Protein AF-F4JUZ6-F1 (afdb_monomer)

Radius of gyration: 17.24 Å; Cα contacts (8 Å, |Δi|>4): 99; chains: 1; bounding box: 33×53×32 Å

InterPro domains:
  IPR004298 Nicotianamine synthase [PF03059] (1-56)
  IPR004298 Nicotianamine synthase [PS51142] (1-59)
  IPR004298 Nicotianamine synthase [PTHR32266] (1-56)
  IPR029063 S-adenosyl-L-methionine-dependent methyltransferase superfamily [G3DSA:3.40.50.150] (1-56)

Nearest PDB structures (foldseek):
  8e5t-assembly1_N  TM=4.074E-01  e=1.470E+00  Saccharomyces cerevisiae BY4741
  3drx-assembly1_B  TM=3.802E-01  e=1.786E+00  Homo sapiens
  5a76-assembly2_C  TM=3.254E-01  e=6.142E+00  Human gammaherpesvirus 8
  4ova-assembly1_C  TM=2.810E-01  e=5.393E+00  Homo sapiens
  8u4z-assembly1_A  TM=3.002E-01  e=4.736E+00  Klebsiella pneumoniae

Sequence (84 aa):
MDPGALLMLRSARGLRSFLYVDVDPCDLKGFEVLEIYHPSMSDGFVNSVMVARKLTDRLIKYEWSRLEPYLWNKADDDFPNEAL

Foldseek 3Di:
DDAFDKDKDKAFDDPLCVVDHHDDPVNPQQWDWPDKADDDPPPPDGIIMTMTGRHDPVVNVVVCVVCVVVVVVVVVVPDDPPPD

pLDDT: mean 80.14, std 12.89, range [44.16, 95.12]

Solvent-accessible surface area (backbone atoms only — not comparable to full-atom values): 5108 Å² total; per-residue (Å²): 130,58,65,66,39,79,45,77,45,80,27,18,64,74,88,45,35,80,81,39,63,59,71,59,78,82,73,42,73,59,45,42,77,76,49,75,48,72,59,52,92,84,65,82,52,75,59,18,40,37,37,27,30,32,48,41,73,71,56,45,52,48,52,49,69,66,41,49,76,58,53,58,63,50,59,66,70,72,57,72,83,87,74,133

Organism: Arabidopsis thaliana (NCBI:txid3702)

Secondary structure (DSSP, 8-state):
--TT-EEEEEE--GGGGGTS----GGG-TTEEEEEEE---TTS----EEEEEEEPPHHHHHHHHHHHHHHHHHHHHHS------

Structure (mmCIF, N/CA/C/O backbone):
data_AF-F4JUZ6-F1
#
_entry.id   AF-F4JUZ6-F1
#
loop_
_atom_site.group_PDB
_atom_site.id
_atom_site.type_symbol
_atom_site.label_atom_id
_atom_site.label_alt_id
_atom_site.label_comp_id
_atom_site.label_asym_id
_atom_site.label_entity_id
_atom_site.label_seq_id
_atom_site.pdbx_PDB_ins_code
_atom_site.Cartn_x
_atom_site.Cartn_y
_atom_site.Cartn_z
_atom_site.occupancy
_atom_site.B_iso_or_equiv
_atom_site.auth_seq_id
_atom_site.auth_comp_id
_atom_site.auth_asym_id
_atom_site.auth_atom_id
_atom_site.pdbx_PDB_model_num
ATOM 1 N N . MET A 1 1 ? -5.137 0.537 12.810 1.00 78.19 1 MET A N 1
ATOM 2 C CA . MET A 1 1 ? -5.731 1.753 12.219 1.00 78.19 1 MET A CA 1
ATOM 3 C C . MET A 1 1 ? -7.208 1.698 12.492 1.00 78.19 1 MET A C 1
ATOM 5 O O . MET A 1 1 ? -7.799 0.648 12.252 1.00 78.19 1 MET A O 1
ATOM 9 N N . ASP A 1 2 ? -7.764 2.784 13.006 1.00 88.44 2 ASP A N 1
ATOM 10 C CA . ASP A 1 2 ? -9.188 2.842 13.310 1.00 88.44 2 ASP A CA 1
ATOM 11 C C . ASP A 1 2 ? -10.015 2.791 12.018 1.00 88.44 2 ASP A C 1
ATOM 13 O O . ASP A 1 2 ? -9.549 3.251 10.967 1.00 88.44 2 ASP A O 1
ATOM 17 N N . PRO A 1 3 ? -11.229 2.216 12.047 1.00 90.19 3 PRO A N 1
ATOM 18 C CA . PRO A 1 3 ? -12.144 2.295 10.917 1.00 90.19 3 PRO A CA 1
ATOM 19 C C . PRO A 1 3 ? -12.332 3.744 10.457 1.00 90.19 3 PRO A C 1
ATOM 21 O O . PRO A 1 3 ? -12.533 4.640 11.272 1.00 90.19 3 PRO A O 1
ATOM 24 N N . GLY A 1 4 ? -12.264 3.976 9.148 1.00 90.19 4 GLY A N 1
ATOM 25 C CA . GLY A 1 4 ? -12.310 5.315 8.560 1.00 90.19 4 GLY A CA 1
ATOM 26 C C . GLY A 1 4 ? -10.955 6.024 8.458 1.00 90.19 4 GLY A C 1
ATOM 27 O O . GLY A 1 4 ? -10.886 7.060 7.801 1.00 90.19 4 GLY A O 1
ATOM 28 N N . ALA A 1 5 ? -9.876 5.475 9.031 1.00 94.50 5 ALA A N 1
ATOM 29 C CA . ALA A 1 5 ? -8.534 6.025 8.852 1.00 94.50 5 ALA A CA 1
ATOM 30 C C . ALA A 1 5 ? -8.123 6.042 7.370 1.00 94.50 5 ALA A C 1
ATOM 32 O O . ALA A 1 5 ? -8.425 5.108 6.622 1.00 94.50 5 ALA A O 1
ATOM 33 N N . LEU A 1 6 ? -7.402 7.089 6.966 1.00 95.06 6 LEU A N 1
ATOM 34 C CA . LEU A 1 6 ? -6.860 7.229 5.616 1.00 95.06 6 LEU A CA 1
ATOM 35 C C . LEU A 1 6 ? -5.446 6.646 5.534 1.00 95.06 6 LEU A C 1
ATOM 37 O O . LEU A 1 6 ? -4.595 6.905 6.383 1.00 95.06 6 LEU A O 1
ATOM 41 N N . LEU A 1 7 ? -5.205 5.882 4.477 1.00 94.06 7 LEU A N 1
ATOM 42 C CA . LEU A 1 7 ? -3.931 5.309 4.081 1.00 94.06 7 LEU A CA 1
ATOM 43 C C . LEU A 1 7 ? -3.519 5.946 2.751 1.00 94.06 7 LEU A C 1
ATOM 45 O O . LEU A 1 7 ? -4.218 5.795 1.755 1.00 94.06 7 LEU A O 1
ATOM 49 N N . MET A 1 8 ? -2.390 6.654 2.733 1.00 94.44 8 MET A N 1
ATOM 50 C CA . MET A 1 8 ? -1.801 7.222 1.519 1.00 94.44 8 MET A CA 1
ATOM 51 C C . MET A 1 8 ? -0.503 6.483 1.203 1.00 94.44 8 MET A C 1
ATOM 53 O O . MET A 1 8 ? 0.383 6.382 2.051 1.00 94.44 8 MET A O 1
ATOM 57 N N . LEU A 1 9 ? -0.394 5.960 -0.012 1.00 91.62 9 LEU A N 1
ATOM 58 C CA . LEU A 1 9 ? 0.691 5.083 -0.442 1.00 91.62 9 LEU A CA 1
ATOM 59 C C . LEU A 1 9 ? 1.383 5.691 -1.654 1.00 91.62 9 LEU A C 1
ATOM 61 O O . LEU A 1 9 ? 0.728 6.260 -2.529 1.00 91.62 9 LEU A O 1
ATOM 65 N N . ARG A 1 10 ? 2.706 5.532 -1.728 1.00 91.50 10 ARG A N 1
ATOM 66 C CA . ARG A 1 10 ? 3.462 5.773 -2.958 1.00 91.50 10 ARG A CA 1
ATOM 67 C C . ARG A 1 10 ? 3.603 4.459 -3.708 1.00 91.50 10 ARG A C 1
ATOM 69 O O . ARG A 1 10 ? 4.002 3.460 -3.122 1.00 91.50 10 ARG A O 1
ATOM 76 N N . SER A 1 11 ? 3.320 4.500 -4.998 1.00 88.94 11 SER A N 1
ATOM 77 C CA . SER A 1 11 ? 3.482 3.390 -5.930 1.00 88.94 11 SER A CA 1
ATOM 78 C C . SER A 1 11 ? 4.187 3.885 -7.201 1.00 88.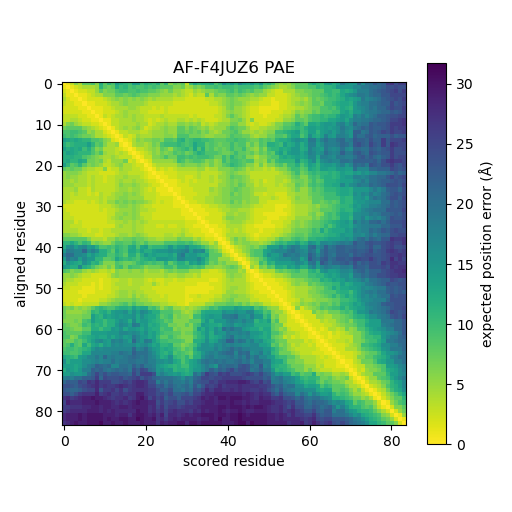94 11 SER A C 1
ATOM 80 O O . SER A 1 11 ? 4.583 5.054 -7.300 1.00 88.94 11 SER A O 1
ATOM 82 N N . ALA A 1 12 ? 4.375 3.015 -8.178 1.00 85.75 12 ALA A N 1
ATOM 83 C CA . ALA A 1 12 ? 4.910 3.327 -9.492 1.00 85.75 12 ALA A CA 1
ATOM 84 C C . ALA A 1 12 ? 4.119 2.556 -10.551 1.00 85.75 12 ALA A C 1
ATOM 86 O O . ALA A 1 12 ? 3.502 1.555 -10.230 1.00 85.75 12 ALA A O 1
ATOM 87 N N . ARG A 1 13 ? 4.138 3.013 -11.808 1.00 82.75 13 ARG A N 1
ATOM 88 C CA . ARG A 1 13 ? 3.428 2.345 -12.909 1.00 82.75 13 ARG A CA 1
ATOM 89 C C . ARG A 1 13 ? 4.311 2.231 -14.149 1.00 82.75 13 ARG A C 1
ATOM 91 O O . ARG A 1 13 ? 5.082 3.148 -14.452 1.00 82.75 13 ARG A O 1
ATOM 98 N N . GLY A 1 14 ? 4.183 1.127 -14.884 1.00 80.06 14 GLY A N 1
ATOM 99 C CA . GLY A 1 14 ? 4.931 0.879 -16.123 1.00 80.06 14 GLY A CA 1
ATOM 100 C C . GLY A 1 14 ? 6.438 0.755 -15.881 1.00 80.06 14 GLY A C 1
ATOM 101 O O . GLY A 1 14 ? 6.851 0.202 -14.874 1.00 80.06 14 GLY A O 1
ATOM 102 N N . LEU A 1 15 ? 7.277 1.324 -16.759 1.00 77.75 15 LEU A N 1
ATOM 103 C CA . LEU A 1 15 ? 8.751 1.259 -16.643 1.00 77.75 15 LEU A CA 1
ATOM 104 C C . LEU A 1 15 ? 9.307 1.809 -15.316 1.00 77.75 15 LEU A C 1
ATOM 106 O O . LEU A 1 15 ? 10.450 1.541 -14.955 1.00 77.75 15 LEU A O 1
ATOM 110 N N . ARG A 1 16 ? 8.507 2.591 -14.584 1.00 75.50 16 ARG A N 1
ATOM 111 C CA . ARG A 1 16 ? 8.887 3.163 -13.290 1.00 75.50 16 ARG A CA 1
ATOM 112 C C . ARG A 1 16 ? 8.773 2.162 -12.138 1.00 75.50 16 ARG A C 1
ATOM 114 O O . ARG A 1 16 ? 9.315 2.453 -11.075 1.00 75.50 16 ARG A O 1
ATOM 121 N N . SER A 1 17 ? 8.137 1.001 -12.335 1.00 79.19 17 SER A N 1
ATOM 122 C CA . SER A 1 17 ? 8.068 -0.079 -11.333 1.00 79.19 17 SER A CA 1
ATOM 123 C C . SER A 1 17 ? 9.443 -0.652 -10.962 1.00 79.19 17 SER A C 1
ATOM 125 O O . SER A 1 17 ? 9.594 -1.316 -9.944 1.00 79.19 17 SER A O 1
ATOM 127 N N . PHE A 1 18 ? 10.481 -0.330 -11.739 1.00 79.81 18 PHE A N 1
ATOM 128 C CA . PHE A 1 18 ? 11.867 -0.597 -11.367 1.00 79.81 18 PHE A CA 1
ATOM 129 C C . PHE A 1 18 ? 12.323 0.182 -10.116 1.00 79.81 18 PHE A C 1
ATOM 131 O O . PHE A 1 18 ? 13.190 -0.287 -9.385 1.00 79.81 18 PHE A O 1
ATOM 138 N N . LEU A 1 19 ? 11.764 1.374 -9.862 1.00 81.50 19 LEU A N 1
ATOM 139 C CA . LEU A 1 19 ? 12.178 2.236 -8.746 1.00 81.50 19 LEU A CA 1
ATOM 140 C C . LEU A 1 19 ? 11.467 1.884 -7.431 1.00 81.50 19 LEU A C 1
ATOM 142 O O . LEU A 1 19 ? 12.071 1.992 -6.367 1.00 81.50 19 LEU A O 1
ATOM 146 N N . TYR A 1 20 ? 10.195 1.484 -7.505 1.00 80.38 20 TYR A N 1
ATOM 147 C CA . TYR A 1 20 ? 9.348 1.105 -6.370 1.00 80.38 20 TYR A CA 1
ATOM 148 C C . TYR A 1 20 ? 8.270 0.122 -6.832 1.00 80.38 20 TYR A C 1
ATOM 150 O O . TYR A 1 20 ? 7.923 0.096 -8.009 1.00 80.38 20 TYR A O 1
ATOM 158 N N . VAL A 1 21 ? 7.698 -0.628 -5.889 1.00 84.69 21 VAL A N 1
ATOM 159 C CA . VAL A 1 21 ? 6.639 -1.611 -6.155 1.00 84.69 21 VAL A CA 1
ATOM 160 C C . VAL A 1 21 ? 5.409 -0.949 -6.797 1.00 84.69 21 VAL A C 1
ATOM 162 O O . VAL A 1 21 ? 4.923 0.087 -6.328 1.00 84.69 21 VAL A O 1
ATOM 165 N N . ASP A 1 22 ? 4.910 -1.566 -7.869 1.00 87.00 22 ASP A N 1
ATOM 166 C CA . ASP A 1 22 ? 3.570 -1.302 -8.399 1.00 87.00 22 ASP A CA 1
ATOM 167 C C . ASP A 1 22 ? 2.559 -1.972 -7.462 1.00 87.00 22 ASP A C 1
ATOM 169 O O . ASP A 1 22 ? 2.670 -3.165 -7.186 1.00 87.00 22 ASP A O 1
ATOM 173 N N . VAL A 1 23 ? 1.662 -1.179 -6.881 1.00 89.50 23 VAL A N 1
ATOM 174 C CA . VAL A 1 23 ? 0.719 -1.635 -5.855 1.00 89.50 23 VAL A CA 1
ATOM 175 C C . VAL A 1 23 ? -0.629 -1.786 -6.529 1.00 89.50 23 VAL A C 1
ATOM 177 O O . VAL A 1 23 ? -1.237 -0.784 -6.917 1.00 89.50 23 VAL A O 1
ATOM 180 N N . ASP A 1 24 ? -1.104 -3.024 -6.633 1.00 89.38 24 ASP A N 1
ATOM 181 C CA . ASP A 1 24 ? -2.427 -3.291 -7.172 1.00 89.38 24 ASP A CA 1
ATOM 182 C C . ASP A 1 24 ? -3.487 -2.891 -6.125 1.00 89.38 24 ASP A C 1
ATOM 184 O O . ASP A 1 24 ? -3.356 -3.235 -4.945 1.00 89.38 24 ASP A O 1
ATOM 188 N N . PRO A 1 25 ? -4.558 -2.169 -6.501 1.00 89.62 25 PRO A N 1
ATOM 189 C CA . PRO A 1 25 ? -5.696 -1.915 -5.616 1.00 89.62 25 PRO A CA 1
ATOM 190 C C . PRO A 1 25 ? -6.224 -3.167 -4.893 1.00 89.62 25 PRO A C 1
ATOM 192 O O . PRO A 1 25 ? -6.678 -3.066 -3.751 1.00 89.62 25 PRO A O 1
ATOM 195 N N . CYS A 1 26 ? -6.136 -4.345 -5.520 1.00 89.50 26 CYS A N 1
ATOM 196 C CA . CYS A 1 26 ? -6.527 -5.630 -4.941 1.00 89.50 26 CYS A CA 1
ATOM 197 C C . CYS A 1 26 ? -5.667 -6.061 -3.739 1.00 89.50 26 CYS A C 1
ATOM 199 O O . CYS A 1 26 ? -6.134 -6.846 -2.905 1.00 89.50 26 CYS A O 1
ATOM 201 N N . ASP A 1 27 ? -4.450 -5.532 -3.601 1.00 89.81 27 ASP A N 1
ATOM 202 C CA . ASP A 1 27 ? -3.564 -5.824 -2.470 1.00 89.81 27 ASP A CA 1
ATOM 203 C C . ASP A 1 27 ? -3.995 -5.099 -1.188 1.00 89.81 27 ASP A C 1
ATOM 205 O O . ASP A 1 27 ? -3.656 -5.515 -0.074 1.00 89.81 27 ASP A O 1
ATOM 209 N N . LEU A 1 28 ? -4.811 -4.046 -1.302 1.00 90.56 28 LEU A N 1
ATOM 210 C CA . LEU A 1 28 ? -5.316 -3.281 -0.164 1.00 90.56 28 LEU A CA 1
ATOM 211 C C . LEU A 1 28 ? -6.535 -3.953 0.476 1.00 90.56 28 LEU A C 1
ATOM 213 O O . LEU A 1 28 ? -7.614 -3.380 0.579 1.00 90.56 28 LEU A O 1
ATOM 217 N N . LYS A 1 29 ? -6.373 -5.181 0.975 1.00 89.00 29 LYS A N 1
ATOM 218 C CA . LYS A 1 29 ? -7.456 -5.923 1.645 1.00 89.00 29 LYS A CA 1
ATOM 219 C C . LYS A 1 29 ? -7.913 -5.223 2.932 1.00 89.00 29 LYS A C 1
ATOM 221 O O . LYS A 1 29 ? -7.120 -4.863 3.805 1.00 89.00 29 LYS A O 1
ATOM 226 N N . GLY A 1 30 ? -9.225 -5.014 3.060 1.00 90.44 30 GLY A N 1
ATOM 227 C CA . GLY A 1 30 ? -9.821 -4.186 4.124 1.00 90.44 30 GLY A CA 1
ATOM 228 C C . GLY A 1 30 ? -9.607 -2.672 3.939 1.00 90.44 30 GLY A C 1
ATOM 229 O O . GLY A 1 30 ? -9.917 -1.900 4.847 1.00 90.44 30 GLY A O 1
ATOM 230 N N . PHE A 1 31 ? -9.027 -2.309 2.798 1.00 93.25 31 PHE A N 1
ATOM 231 C CA . PHE A 1 31 ? -9.013 -1.059 2.049 1.00 93.25 31 PHE A CA 1
ATOM 232 C C . PHE A 1 31 ? -10.290 -0.765 1.266 1.00 93.25 31 PHE A C 1
ATOM 234 O O . PHE A 1 31 ? -10.737 -1.647 0.545 1.00 93.25 31 PHE A O 1
ATOM 241 N N . GLU A 1 32 ? -10.829 0.442 1.298 1.00 92.50 32 GLU A N 1
ATOM 242 C CA . GLU A 1 32 ? -11.563 0.971 0.148 1.00 92.50 32 GLU A CA 1
ATOM 243 C C . GLU A 1 32 ? -10.674 1.988 -0.554 1.00 92.50 32 GLU A C 1
ATOM 245 O O . GLU A 1 32 ? -10.321 3.006 0.043 1.00 92.50 32 GLU A O 1
ATOM 250 N N . VAL A 1 33 ? -10.281 1.714 -1.796 1.00 93.19 33 VAL A N 1
ATOM 251 C CA . VAL A 1 33 ? -9.498 2.668 -2.587 1.00 93.19 33 VAL A CA 1
ATOM 252 C C . VAL A 1 33 ? -10.406 3.820 -2.996 1.00 93.19 33 VAL A C 1
ATOM 254 O O . VAL A 1 33 ? -11.406 3.612 -3.674 1.00 93.19 33 VAL A O 1
ATOM 257 N N . LEU A 1 34 ? -10.059 5.027 -2.554 1.00 94.75 34 LEU A N 1
ATOM 258 C CA . LEU A 1 34 ? -10.812 6.242 -2.847 1.00 94.75 34 LEU A CA 1
ATOM 259 C C . LEU A 1 34 ? -10.346 6.869 -4.161 1.00 94.75 34 LEU A C 1
ATOM 261 O O . LEU A 1 34 ? -11.169 7.268 -4.978 1.00 94.75 34 LEU A O 1
ATOM 265 N N . GLU A 1 35 ? -9.029 6.955 -4.362 1.00 94.38 35 GLU A N 1
ATOM 266 C CA . GLU A 1 35 ? -8.444 7.582 -5.546 1.00 94.38 35 GLU A CA 1
ATOM 267 C C . GLU A 1 35 ? -7.040 7.040 -5.834 1.00 94.38 35 GLU A C 1
ATOM 269 O O . GLU A 1 35 ? -6.278 6.707 -4.919 1.00 94.38 35 GLU A O 1
ATOM 274 N N . ILE A 1 36 ? -6.696 6.977 -7.122 1.00 92.69 36 ILE A N 1
ATOM 275 C CA . ILE A 1 36 ? -5.360 6.636 -7.607 1.00 92.69 36 ILE A CA 1
ATOM 276 C C . ILE A 1 36 ? -4.923 7.729 -8.576 1.00 92.69 36 ILE A C 1
ATOM 278 O O . ILE A 1 36 ? -5.537 7.928 -9.623 1.00 92.69 36 ILE A O 1
ATOM 282 N N . TYR A 1 37 ? -3.833 8.410 -8.244 1.00 91.19 37 TYR A N 1
ATOM 283 C CA . TYR A 1 37 ? -3.201 9.388 -9.112 1.00 91.19 37 TYR A CA 1
ATOM 284 C C . TYR A 1 37 ? -1.959 8.787 -9.760 1.00 91.19 37 TYR A C 1
ATOM 286 O O . TYR A 1 37 ? -0.998 8.415 -9.080 1.00 91.19 37 TYR A O 1
ATOM 294 N N . HIS A 1 38 ? -1.954 8.740 -11.088 1.00 87.44 38 HIS A N 1
ATOM 295 C CA . HIS A 1 38 ? -0.768 8.419 -11.871 1.00 87.44 38 HIS A CA 1
ATOM 296 C C . HIS A 1 38 ? -0.277 9.694 -12.561 1.00 87.44 38 HIS A C 1
ATOM 298 O O . HIS A 1 38 ? -1.013 10.227 -13.393 1.00 87.44 38 HIS A O 1
ATOM 304 N N . PRO A 1 39 ? 0.944 10.177 -12.266 1.00 83.12 39 PRO A N 1
ATOM 305 C CA . PRO A 1 39 ? 1.473 11.355 -12.933 1.00 83.12 39 PRO A CA 1
ATOM 306 C C . PRO A 1 39 ? 1.605 11.111 -14.436 1.00 83.12 39 PRO A C 1
ATOM 308 O O . PRO A 1 39 ? 1.995 10.027 -14.886 1.00 83.12 39 PRO A O 1
ATOM 311 N N . SER A 1 40 ? 1.299 12.146 -15.207 1.00 81.44 40 SER A N 1
ATOM 312 C CA . SER A 1 40 ? 1.519 12.164 -16.643 1.00 81.44 40 SER A CA 1
ATOM 313 C C . SER A 1 40 ? 3.022 12.193 -16.961 1.00 81.44 40 SER A C 1
ATOM 315 O O . SER A 1 40 ? 3.870 12.488 -16.112 1.00 81.44 40 SER A O 1
ATOM 317 N N . MET A 1 41 ? 3.383 11.901 -18.213 1.00 72.38 41 MET A N 1
ATOM 318 C CA . MET A 1 41 ? 4.782 11.982 -18.656 1.00 72.38 41 MET A CA 1
ATOM 319 C C . MET A 1 41 ? 5.350 13.411 -18.543 1.00 72.38 41 MET A C 1
ATOM 321 O O . MET A 1 41 ? 6.559 13.555 -18.388 1.00 72.38 41 MET A O 1
ATOM 325 N N . SER A 1 42 ? 4.501 14.448 -18.568 1.00 77.94 42 SER A N 1
ATOM 326 C CA . SER A 1 42 ? 4.906 15.855 -18.439 1.00 77.94 42 SER A CA 1
ATOM 327 C C . SER A 1 42 ? 5.052 16.353 -17.000 1.00 77.94 42 SER A C 1
ATOM 329 O O . SER A 1 42 ? 5.608 17.428 -16.800 1.00 77.94 42 SER A O 1
ATOM 331 N N . ASP A 1 43 ? 4.602 15.599 -15.995 1.00 77.75 43 ASP A N 1
ATOM 332 C CA . ASP A 1 43 ? 4.541 16.109 -14.616 1.00 77.75 43 ASP A CA 1
ATOM 333 C C . ASP A 1 43 ? 5.914 16.140 -13.922 1.00 77.75 43 ASP A C 1
ATOM 335 O O . ASP A 1 43 ? 6.048 16.708 -12.844 1.00 77.75 43 ASP A O 1
ATOM 339 N N . GLY A 1 44 ? 6.942 15.487 -14.477 1.00 76.38 44 GLY A N 1
ATOM 340 C CA . GLY A 1 44 ? 8.272 15.373 -13.854 1.00 76.38 44 GLY A CA 1
ATOM 341 C C . GLY A 1 44 ? 8.320 14.493 -12.593 1.00 76.38 44 GLY A C 1
ATOM 342 O O . GLY A 1 44 ? 9.403 14.152 -12.119 1.00 76.38 44 GLY A O 1
ATOM 34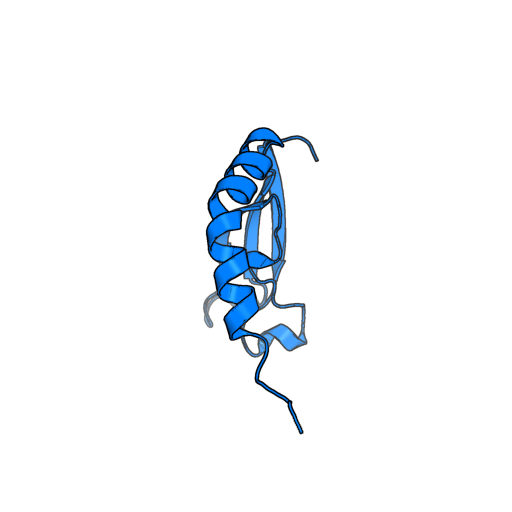3 N N . PHE A 1 45 ? 7.170 14.066 -12.069 1.00 76.06 45 PHE A N 1
ATOM 344 C CA . PHE A 1 45 ? 7.071 13.178 -10.916 1.00 76.06 45 PHE A CA 1
ATOM 345 C C . PHE A 1 45 ? 6.965 11.716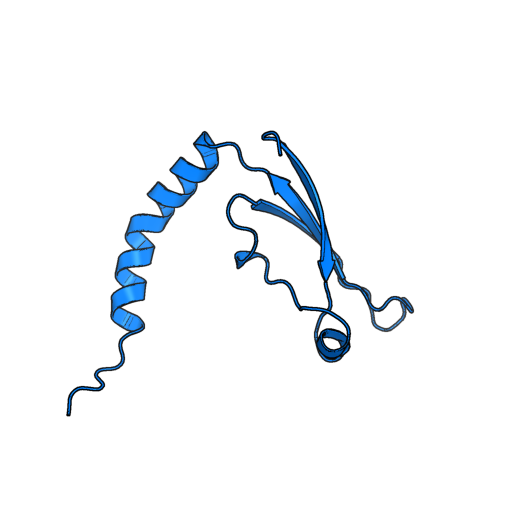 -11.344 1.00 76.06 45 PHE A C 1
ATOM 347 O O . PHE A 1 45 ? 6.223 11.359 -12.260 1.00 76.06 45 PHE A O 1
ATOM 354 N N . VAL A 1 46 ? 7.716 10.857 -10.654 1.00 74.94 46 VAL A N 1
ATOM 355 C CA . VAL A 1 46 ? 7.774 9.414 -10.924 1.00 74.94 46 VAL A CA 1
ATOM 356 C C . VAL A 1 46 ? 6.637 8.669 -10.221 1.00 74.94 46 VAL A C 1
ATOM 358 O O . VAL A 1 46 ? 6.052 7.754 -10.803 1.00 74.94 46 VAL A O 1
ATOM 361 N N . ASN A 1 47 ? 6.334 9.054 -8.979 1.00 84.62 47 ASN A N 1
ATOM 362 C CA . ASN A 1 47 ? 5.493 8.278 -8.075 1.00 84.62 47 ASN A CA 1
ATOM 363 C C . ASN A 1 47 ? 4.007 8.428 -8.388 1.00 84.62 47 ASN A C 1
ATOM 365 O O . ASN A 1 47 ? 3.481 9.535 -8.468 1.00 84.62 47 ASN A O 1
ATOM 369 N N . SER A 1 48 ? 3.331 7.290 -8.478 1.00 87.50 48 SER A N 1
ATOM 370 C CA . SER A 1 48 ? 1.880 7.235 -8.349 1.00 87.50 48 SER A CA 1
ATOM 371 C C . SER A 1 48 ? 1.499 7.326 -6.877 1.00 87.50 48 SER A C 1
ATOM 373 O O . SER A 1 48 ? 2.278 6.947 -5.997 1.00 87.50 48 SER A O 1
ATOM 375 N N . VAL A 1 49 ? 0.306 7.830 -6.604 1.00 91.19 49 VAL A N 1
ATOM 376 C CA . VAL A 1 49 ? -0.230 7.951 -5.252 1.00 91.19 49 VAL A CA 1
ATOM 377 C C . VAL A 1 49 ? -1.558 7.228 -5.198 1.00 91.19 49 VAL A C 1
ATOM 379 O O . VAL A 1 49 ? -2.401 7.433 -6.063 1.00 91.19 49 VAL A O 1
ATOM 382 N N . MET A 1 50 ? -1.754 6.415 -4.168 1.00 93.19 50 MET A N 1
ATOM 383 C CA . MET A 1 50 ? -3.043 5.800 -3.881 1.00 93.19 50 MET A CA 1
ATOM 384 C C . MET A 1 50 ? -3.534 6.259 -2.516 1.00 93.19 50 MET A C 1
ATOM 386 O O . MET A 1 50 ? -2.769 6.255 -1.550 1.00 93.19 50 MET A O 1
ATOM 390 N N . VAL A 1 51 ? -4.804 6.648 -2.442 1.00 94.81 51 VAL A N 1
ATOM 391 C CA . VAL A 1 51 ? -5.491 6.996 -1.198 1.00 94.81 51 VAL A CA 1
ATOM 392 C C . VAL A 1 51 ? -6.567 5.954 -0.946 1.00 94.81 51 VAL A C 1
ATOM 394 O O . VAL A 1 51 ? -7.429 5.724 -1.792 1.00 94.81 51 VAL A O 1
ATOM 397 N N . ALA A 1 52 ? -6.533 5.333 0.227 1.00 95.12 52 ALA A N 1
ATOM 398 C CA . ALA A 1 52 ? -7.492 4.320 0.631 1.00 95.12 52 ALA A CA 1
ATOM 399 C C . ALA A 1 52 ? -8.010 4.573 2.049 1.00 95.12 52 ALA A C 1
ATOM 401 O O . ALA A 1 52 ? -7.328 5.158 2.886 1.00 95.12 52 ALA A O 1
ATOM 402 N N . ARG A 1 53 ? -9.226 4.118 2.338 1.00 94.69 53 ARG A N 1
ATOM 403 C CA . ARG A 1 53 ? -9.890 4.254 3.636 1.00 94.69 53 ARG A CA 1
ATOM 404 C C . ARG A 1 53 ? -10.032 2.900 4.306 1.00 94.69 53 ARG A C 1
ATOM 406 O O . ARG A 1 53 ? -10.529 1.959 3.696 1.00 94.69 53 ARG A O 1
ATOM 413 N N . LYS A 1 54 ? -9.653 2.796 5.580 1.00 94.00 54 LYS A N 1
ATOM 414 C CA . LYS A 1 54 ? -9.809 1.555 6.341 1.00 94.00 54 LYS A CA 1
ATOM 415 C C . LYS A 1 54 ? -11.291 1.225 6.504 1.00 94.00 54 LYS A C 1
ATOM 417 O O . LYS A 1 54 ? -12.033 1.988 7.123 1.00 94.00 54 LYS A O 1
ATOM 422 N N . LEU A 1 55 ? -11.707 0.072 5.994 1.00 91.25 55 LEU A N 1
ATOM 423 C CA . LEU A 1 55 ? -13.061 -0.439 6.171 1.00 91.25 55 LEU A CA 1
ATOM 424 C C . LEU A 1 55 ? -13.291 -0.875 7.624 1.00 91.25 55 LEU A C 1
ATOM 426 O O . LEU A 1 55 ? -12.400 -1.420 8.278 1.00 91.25 55 LEU A O 1
ATOM 430 N N . THR A 1 56 ? -14.507 -0.657 8.127 1.00 86.50 56 THR A N 1
ATOM 431 C CA . THR A 1 56 ? -14.963 -1.239 9.397 1.00 86.50 56 THR A CA 1
ATOM 432 C C . THR A 1 56 ? -15.119 -2.753 9.254 1.00 86.50 56 THR A C 1
ATOM 434 O O . THR A 1 56 ? -15.518 -3.230 8.193 1.00 86.50 56 THR A O 1
ATOM 437 N N . ASP A 1 57 ? -14.935 -3.508 10.340 1.00 78.69 57 ASP A N 1
ATOM 438 C CA . ASP A 1 57 ? -15.146 -4.965 10.358 1.00 78.69 57 ASP A CA 1
ATOM 439 C C . ASP A 1 57 ? -16.509 -5.398 9.793 1.00 78.69 57 ASP A C 1
ATOM 441 O O . ASP A 1 57 ? -16.615 -6.456 9.175 1.00 78.69 57 ASP A O 1
ATOM 445 N N . ARG A 1 58 ? -17.561 -4.578 9.956 1.00 74.62 58 ARG A N 1
ATOM 446 C CA . ARG A 1 58 ? -18.880 -4.845 9.354 1.00 74.62 58 ARG A CA 1
ATOM 447 C C . ARG A 1 58 ? -18.843 -4.858 7.824 1.00 74.62 58 ARG A C 1
ATOM 449 O O . ARG A 1 58 ? -19.456 -5.736 7.228 1.00 74.62 58 ARG A O 1
ATOM 456 N N . LEU A 1 59 ? -18.138 -3.910 7.205 1.00 74.19 59 LEU A N 1
ATOM 457 C CA . LEU A 1 59 ? -18.022 -3.817 5.746 1.00 74.19 59 LEU A CA 1
ATOM 458 C C . LEU A 1 59 ? -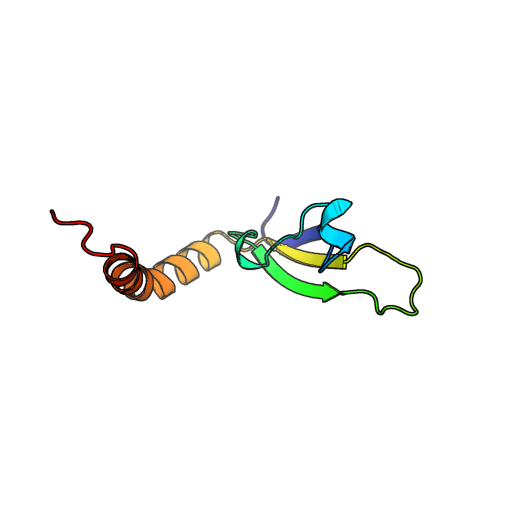17.134 -4.932 5.197 1.00 74.19 59 LEU A C 1
ATOM 460 O O . LEU A 1 59 ? -17.473 -5.526 4.184 1.00 74.19 59 LEU A O 1
ATOM 464 N N . ILE A 1 60 ? -16.060 -5.274 5.914 1.00 73.19 60 ILE A N 1
ATOM 465 C CA . ILE A 1 60 ? -15.191 -6.401 5.557 1.00 73.19 60 ILE A CA 1
ATOM 466 C C . ILE A 1 60 ? -16.008 -7.696 5.522 1.00 73.19 60 ILE A C 1
ATOM 468 O O . ILE A 1 60 ? -15.995 -8.396 4.516 1.00 73.19 60 ILE A O 1
ATOM 472 N N . LYS A 1 61 ? -16.780 -7.988 6.577 1.00 71.25 61 LYS A N 1
ATOM 473 C CA . LYS A 1 61 ? -17.660 -9.167 6.614 1.00 71.25 61 LYS A CA 1
ATOM 474 C C . LYS A 1 61 ? -18.683 -9.167 5.476 1.00 71.25 61 LYS A C 1
ATOM 476 O O . LYS A 1 61 ? -18.887 -10.209 4.869 1.00 71.25 61 LYS A O 1
ATOM 481 N N . TYR A 1 62 ? -19.290 -8.016 5.173 1.00 75.94 62 TYR A N 1
ATOM 482 C CA . TYR A 1 62 ? -20.244 -7.897 4.069 1.00 75.94 62 TYR A CA 1
ATOM 483 C C . TYR A 1 62 ? -19.602 -8.198 2.708 1.00 75.94 62 TYR A C 1
ATOM 485 O O . TYR A 1 62 ? -20.156 -8.981 1.943 1.00 75.94 62 TYR A O 1
ATOM 493 N N . GLU A 1 63 ? -18.429 -7.629 2.420 1.00 74.44 63 GLU A N 1
ATOM 494 C CA . GL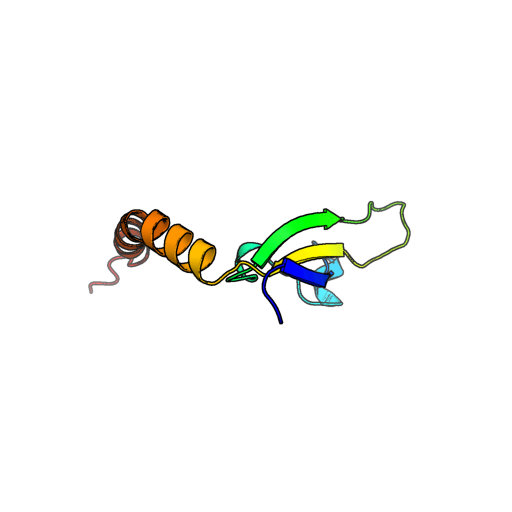U A 1 63 ? -17.702 -7.885 1.170 1.00 74.44 63 GLU A CA 1
ATOM 495 C C . GLU A 1 63 ? -17.262 -9.350 1.052 1.00 74.44 63 GLU A C 1
ATOM 497 O O . GLU A 1 63 ? -17.448 -9.952 -0.001 1.00 74.44 63 GLU A O 1
ATOM 502 N N . TRP A 1 64 ? -16.778 -9.972 2.135 1.00 69.88 64 TRP A N 1
ATOM 503 C CA . TRP A 1 64 ? -16.461 -11.406 2.133 1.00 69.88 64 TRP A CA 1
ATOM 504 C C . TRP A 1 64 ? -17.689 -12.270 1.846 1.00 69.88 64 TRP A C 1
ATOM 506 O O . TRP A 1 64 ? -17.635 -13.105 0.950 1.00 69.88 64 TRP A O 1
ATOM 516 N N . SER A 1 65 ? -18.811 -12.038 2.535 1.00 76.88 65 SER A N 1
ATOM 517 C CA . SER A 1 65 ? -20.053 -12.783 2.286 1.00 76.88 65 SER A CA 1
ATOM 518 C C . SER A 1 65 ? -20.629 -12.530 0.891 1.00 76.88 65 SER A C 1
ATOM 520 O O . SER A 1 65 ? -21.267 -13.408 0.315 1.00 76.88 65 SER A O 1
ATOM 522 N N . ARG A 1 66 ? -20.408 -11.336 0.327 1.00 81.38 66 ARG A N 1
ATOM 523 C CA . ARG A 1 66 ? -20.800 -11.007 -1.045 1.00 81.38 66 ARG A CA 1
ATOM 524 C C . ARG A 1 66 ? -19.935 -11.740 -2.068 1.00 81.38 66 ARG A C 1
ATOM 526 O O . ARG A 1 66 ? -20.470 -12.164 -3.087 1.00 81.38 66 ARG A O 1
ATOM 533 N N . LEU A 1 67 ? -18.627 -11.855 -1.830 1.00 75.69 67 LEU A N 1
ATOM 534 C CA . LEU A 1 67 ? -17.672 -12.439 -2.774 1.00 75.69 67 LEU A CA 1
ATOM 535 C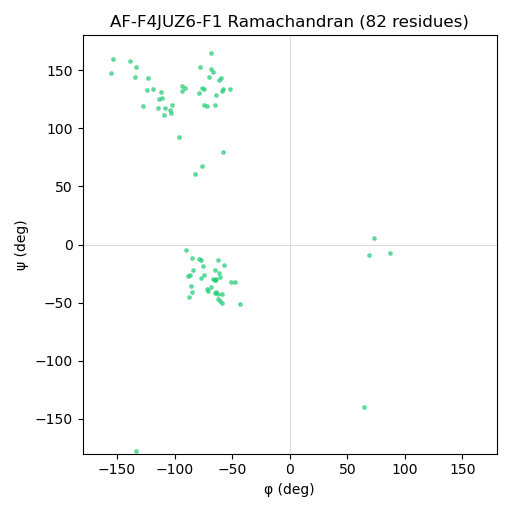 C . LEU A 1 67 ? -17.539 -13.961 -2.656 1.00 75.69 67 LEU A C 1
ATOM 537 O O . LEU A 1 67 ? -17.223 -14.595 -3.657 1.00 75.69 67 LEU A O 1
ATOM 541 N N . GLU A 1 68 ? -17.814 -14.551 -1.489 1.00 76.38 68 GLU A N 1
ATOM 542 C CA . GLU A 1 68 ? -17.728 -15.999 -1.238 1.00 76.38 68 GLU A CA 1
ATOM 543 C C . GLU A 1 68 ? -18.324 -16.853 -2.372 1.00 76.38 68 GLU A C 1
ATOM 545 O O . GLU A 1 68 ? -17.602 -17.703 -2.892 1.00 76.38 68 GLU A O 1
ATOM 550 N N . PRO A 1 69 ? -19.564 -16.611 -2.853 1.00 76.06 69 PRO A N 1
ATOM 551 C CA . PRO A 1 69 ? -20.144 -17.401 -3.943 1.00 76.06 69 PRO A CA 1
ATOM 552 C C . PRO A 1 69 ? -19.357 -17.334 -5.261 1.00 76.06 69 PRO A C 1
ATOM 554 O O . PRO A 1 69 ? -19.406 -18.269 -6.054 1.00 76.06 69 PRO A O 1
ATOM 557 N N . TYR A 1 70 ? -18.637 -16.239 -5.514 1.00 75.44 70 TYR A N 1
ATOM 558 C CA . TYR A 1 70 ? -17.846 -16.045 -6.732 1.00 75.44 70 TYR A CA 1
ATOM 559 C C . TYR A 1 70 ? -16.424 -16.601 -6.599 1.00 75.44 70 TYR A C 1
ATOM 561 O O . TYR A 1 70 ? -15.826 -16.984 -7.601 1.00 75.44 70 TYR A O 1
ATOM 569 N N . LEU A 1 71 ? -15.885 -16.660 -5.376 1.00 69.19 71 LEU A N 1
ATOM 570 C CA . LEU A 1 71 ? -14.549 -17.197 -5.115 1.00 69.19 71 LEU A CA 1
ATOM 571 C C . LEU A 1 71 ? -14.484 -18.710 -5.351 1.00 69.19 71 LEU A C 1
ATOM 573 O O . LEU A 1 71 ? -13.487 -19.183 -5.889 1.00 69.19 71 LEU A O 1
ATOM 577 N N . TRP A 1 72 ? -15.550 -19.449 -5.025 1.00 66.62 72 TRP A N 1
ATOM 578 C CA . TRP A 1 72 ? -15.618 -20.891 -5.292 1.00 66.62 72 TRP A CA 1
ATOM 579 C C . TRP A 1 72 ? -15.612 -21.206 -6.790 1.00 66.62 72 TRP A C 1
ATOM 581 O O . TRP A 1 72 ? -14.865 -22.074 -7.217 1.00 66.62 72 TRP A O 1
ATOM 591 N N . ASN A 1 73 ? -16.344 -20.435 -7.601 1.00 62.84 73 ASN A N 1
ATOM 592 C CA . ASN A 1 73 ? -16.369 -20.642 -9.054 1.00 62.84 73 ASN A CA 1
ATOM 593 C C . ASN A 1 73 ? -15.017 -20.342 -9.718 1.00 62.84 73 ASN A C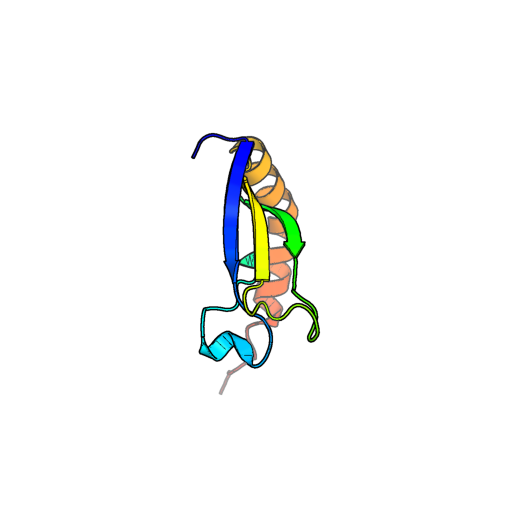 1
ATOM 595 O O . ASN A 1 73 ? -14.683 -20.950 -10.724 1.00 62.84 73 ASN A O 1
ATOM 599 N N . LYS A 1 74 ? -14.225 -19.417 -9.160 1.00 60.72 74 LYS A N 1
ATOM 600 C CA . LYS A 1 74 ? -12.895 -19.097 -9.695 1.00 60.72 74 LYS A CA 1
ATOM 601 C C . LYS A 1 74 ? -11.839 -20.142 -9.326 1.00 60.72 74 LYS A C 1
ATOM 603 O O . LYS A 1 74 ? -10.885 -20.320 -10.072 1.00 60.72 74 LYS A O 1
ATOM 608 N N . ALA A 1 75 ? -12.005 -20.823 -8.191 1.00 60.72 75 ALA A N 1
ATOM 609 C CA . ALA A 1 75 ? -11.093 -21.886 -7.783 1.00 60.72 75 ALA A CA 1
ATOM 610 C C . ALA A 1 75 ? -11.138 -23.086 -8.744 1.00 60.72 75 ALA A C 1
ATOM 612 O O . ALA A 1 75 ? -10.108 -23.718 -8.944 1.00 60.72 75 ALA A O 1
ATOM 613 N N . ASP A 1 76 ? -12.285 -23.356 -9.374 1.00 60.84 76 ASP A N 1
ATOM 614 C CA . ASP A 1 76 ? -12.417 -24.451 -10.343 1.00 60.84 76 ASP A CA 1
ATOM 615 C C . ASP A 1 76 ? -11.742 -24.142 -11.697 1.00 60.84 76 ASP A C 1
ATOM 617 O O . ASP A 1 76 ? -11.287 -25.062 -12.373 1.00 60.84 76 ASP A O 1
ATOM 621 N N . ASP A 1 77 ? -11.608 -22.863 -12.072 1.00 62.59 77 ASP A N 1
ATOM 622 C CA . ASP A 1 77 ? -10.968 -22.443 -13.330 1.00 62.59 77 ASP A CA 1
ATOM 623 C C . ASP A 1 77 ? -9.427 -22.340 -13.239 1.00 62.59 77 ASP A C 1
ATOM 625 O O . ASP A 1 77 ? -8.746 -22.399 -14.263 1.00 62.59 77 ASP A O 1
ATOM 629 N N . ASP A 1 78 ? -8.861 -22.185 -12.033 1.00 62.50 78 ASP A N 1
ATOM 630 C CA . ASP A 1 78 ? -7.413 -21.972 -11.814 1.00 62.50 78 ASP A CA 1
ATOM 631 C C . ASP A 1 78 ? -6.610 -23.278 -11.639 1.00 62.50 78 ASP A C 1
ATOM 633 O O . ASP A 1 78 ? -5.380 -23.246 -11.561 1.00 62.50 78 ASP A O 1
ATOM 637 N N . PHE A 1 79 ? -7.276 -24.437 -11.607 1.00 50.00 79 PHE A N 1
ATOM 638 C CA . PHE A 1 79 ? -6.614 -25.735 -11.729 1.00 50.00 79 PHE A CA 1
ATOM 639 C C . PHE A 1 79 ? -6.685 -26.199 -13.187 1.00 50.00 79 PHE A C 1
ATOM 641 O O . PHE A 1 79 ? -7.644 -26.879 -13.568 1.00 50.00 79 PHE A O 1
ATOM 648 N N . PRO A 1 80 ? -5.678 -25.899 -14.036 1.00 49.94 80 PRO A N 1
ATOM 649 C CA . PRO A 1 80 ? -5.526 -26.679 -15.247 1.00 49.94 80 PRO A CA 1
ATOM 650 C C . PRO A 1 80 ? -5.355 -28.127 -14.795 1.00 49.94 80 PRO A C 1
ATOM 652 O O . PRO A 1 80 ? -4.610 -28.411 -13.857 1.00 49.94 80 PRO A O 1
ATOM 655 N N . ASN A 1 81 ? -6.080 -29.037 -15.437 1.00 51.22 81 ASN A N 1
ATOM 656 C CA . ASN A 1 81 ? -5.849 -30.466 -15.312 1.00 51.22 81 ASN A CA 1
ATOM 657 C C . ASN A 1 81 ? -4.400 -30.783 -15.739 1.00 51.22 81 ASN A C 1
ATOM 659 O O . ASN A 1 81 ? -4.175 -31.254 -16.849 1.00 51.22 81 ASN A O 1
ATOM 663 N N . GLU A 1 82 ? -3.410 -30.561 -14.873 1.00 48.62 82 GLU A N 1
ATOM 664 C CA . GLU A 1 82 ? -2.159 -31.318 -14.872 1.00 48.62 82 GLU A CA 1
ATOM 665 C C . GLU A 1 82 ? -2.473 -32.679 -14.243 1.00 48.62 82 GLU A C 1
ATOM 667 O O . GLU A 1 82 ? -2.103 -33.010 -13.119 1.00 48.62 82 GLU A O 1
ATOM 672 N N . ALA A 1 83 ? -3.278 -33.445 -14.975 1.00 46.25 83 ALA A N 1
ATOM 673 C CA . ALA A 1 83 ? -3.511 -34.852 -14.747 1.00 46.25 83 ALA A CA 1
ATOM 674 C C . ALA A 1 83 ? -2.829 -35.601 -15.899 1.00 46.25 83 ALA A C 1
ATOM 676 O O . ALA A 1 83 ? -3.310 -35.531 -17.032 1.00 46.25 83 ALA A O 1
ATOM 677 N N . LEU A 1 84 ? -1.759 -36.327 -15.533 1.00 44.16 84 LEU A N 1
ATOM 678 C CA 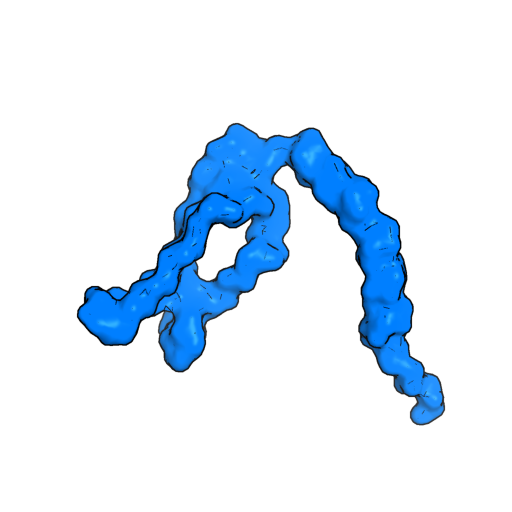. LEU A 1 84 ? -0.877 -37.238 -16.295 1.00 44.16 84 LEU A CA 1
ATOM 679 C C . LEU A 1 84 ? 0.514 -36.696 -16.649 1.00 44.16 84 LEU A C 1
ATOM 681 O O . LEU A 1 84 ? 0.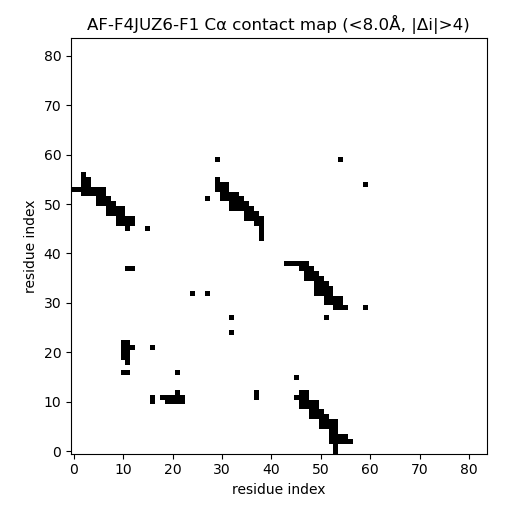620 -35.752 -17.457 1.00 44.16 84 LEU A O 1
#

Mean predicted aligned error: 11.32 Å